Protein AF-A0A9C9K2F9-F1 (afdb_monomer)

Radius of gyration: 17.48 Å; Cα contacts (8 Å, |Δi|>4): 178; chains: 1; bounding box: 36×32×50 Å

Mean predicted aligned error: 4.45 Å

Solvent-accessible surface area (backbone atoms only — not comparable to full-atom values): 7906 Å² total; per-residue (Å²): 137,80,81,58,68,65,57,59,52,42,54,54,45,50,36,55,43,57,72,68,35,63,86,54,52,48,34,56,56,60,49,8,60,79,66,75,50,53,45,75,63,49,46,55,50,52,54,33,32,35,74,62,57,53,30,42,77,44,78,70,96,76,20,20,38,22,55,64,61,60,42,69,79,38,32,46,41,60,57,32,56,38,65,75,49,79,66,58,78,48,61,52,79,72,39,58,90,64,31,97,52,50,98,75,44,78,67,53,56,60,51,49,51,55,20,51,52,51,46,49,52,28,53,71,40,28,42,34,59,52,37,54,52,52,52,56,59,58,77,74,110

Sequence (141 aa):
MKLPTRVRYAVRAIVELAERGTERPVSIRAIADAQSISPKYAKQPMNKLQRAGIVKGHAGIHGGYTLRRSPDEINLLEIYDALDVSVKLVPCIRSDSYCERSGACAAQLIWQRLSEELTQILRNTSIGEMVAYQRSLRGRR

pLDDT: mean 91.2, std 7.4, range [51.62, 98.31]

Nearest PDB structures (foldseek):
  2y75-assembly1_E  TM=8.798E-01  e=5.435E-10  Bacillus subtilis
  4cic-assembly1_B  TM=8.916E-01  e=5.811E-09  Thermincola potens JR
  6hse-assembly1_A  TM=7.795E-01  e=2.176E-09  Streptomyces venezuelae ATCC 10712
  4hf0-assembly1_A  TM=8.427E-01  e=1.232E-08  Escherichia coli K-12
  6y42-assembly1_A  TM=7.608E-01  e=1.097E-08  Streptomyces venezuelae ATCC 10712

Structure (mmCIF, N/CA/C/O backbone):
data_AF-A0A9C9K2F9-F1
#
_entry.id   AF-A0A9C9K2F9-F1
#
loop_
_atom_site.group_PDB
_atom_site.id
_atom_site.type_symbol
_atom_site.label_atom_id
_atom_site.label_alt_id
_atom_site.label_comp_id
_atom_site.label_asym_id
_atom_site.label_entity_id
_atom_site.label_seq_id
_atom_site.pdbx_PDB_ins_code
_atom_site.Cartn_x
_atom_site.Cartn_y
_atom_site.Cartn_z
_atom_site.occupancy
_atom_site.B_iso_or_equiv
_atom_site.auth_seq_id
_atom_site.auth_comp_id
_atom_site.auth_asym_id
_atom_site.auth_atom_id
_atom_site.pdbx_PDB_model_num
ATOM 1 N N . MET A 1 1 ? 17.063 -2.058 -6.151 1.00 59.38 1 MET A N 1
ATOM 2 C CA . MET A 1 1 ? 15.652 -1.647 -5.971 1.00 59.38 1 MET A CA 1
ATOM 3 C C . MET A 1 1 ? 15.382 -1.421 -4.489 1.00 59.38 1 MET A C 1
ATOM 5 O O . MET A 1 1 ? 15.719 -2.289 -3.697 1.00 59.38 1 MET A O 1
ATOM 9 N N . LYS A 1 2 ? 14.800 -0.281 -4.098 1.00 71.69 2 LYS A N 1
ATOM 10 C CA . LYS A 1 2 ? 14.390 -0.016 -2.709 1.00 71.69 2 LYS A CA 1
ATOM 11 C C . LYS A 1 2 ? 12.873 0.120 -2.670 1.00 71.69 2 LYS A C 1
ATOM 13 O O . LYS A 1 2 ? 12.335 1.044 -3.272 1.00 71.69 2 LYS A O 1
ATOM 18 N N . LEU A 1 3 ? 12.194 -0.785 -1.970 1.00 79.94 3 LEU A N 1
ATOM 19 C CA . LEU A 1 3 ? 10.747 -0.692 -1.788 1.00 79.94 3 LEU A CA 1
ATOM 20 C C . LEU A 1 3 ? 10.405 0.606 -1.029 1.00 79.94 3 LEU A C 1
ATOM 22 O O . LEU A 1 3 ? 11.004 0.848 0.032 1.00 79.94 3 LEU A O 1
ATOM 26 N N . PRO A 1 4 ? 9.461 1.442 -1.507 1.00 86.06 4 PRO A N 1
ATOM 27 C CA . PRO A 1 4 ? 9.106 2.668 -0.813 1.00 86.06 4 PRO A CA 1
ATOM 28 C C . PRO A 1 4 ? 8.584 2.378 0.592 1.00 86.06 4 PRO A C 1
ATOM 30 O O . PRO A 1 4 ? 7.706 1.541 0.800 1.00 86.06 4 PRO A O 1
ATOM 33 N N . THR A 1 5 ? 9.091 3.125 1.569 1.00 87.94 5 THR A N 1
ATOM 34 C CA . THR A 1 5 ? 8.711 2.976 2.979 1.00 87.94 5 THR A CA 1
ATOM 35 C C . THR A 1 5 ? 7.197 3.096 3.198 1.00 87.94 5 THR A C 1
ATOM 37 O O . THR A 1 5 ? 6.636 2.344 3.989 1.00 87.94 5 THR A O 1
ATOM 40 N N . ARG A 1 6 ? 6.515 3.959 2.429 1.00 89.44 6 ARG A N 1
ATOM 41 C CA . ARG A 1 6 ? 5.054 4.128 2.491 1.00 89.44 6 ARG A CA 1
ATOM 42 C C . ARG A 1 6 ? 4.268 2.856 2.156 1.00 89.44 6 ARG A C 1
ATOM 44 O O . ARG A 1 6 ? 3.243 2.623 2.780 1.00 89.44 6 ARG A O 1
ATOM 51 N N . VAL A 1 7 ? 4.761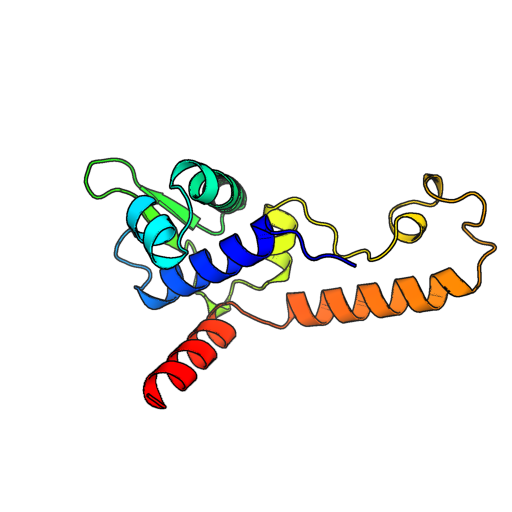 2.028 1.227 1.00 92.75 7 VAL A N 1
ATOM 52 C CA . VAL A 1 7 ? 4.108 0.761 0.851 1.00 92.75 7 VAL A CA 1
ATOM 53 C C . VAL A 1 7 ? 4.206 -0.227 2.000 1.00 92.75 7 VAL A C 1
ATOM 55 O O . VAL A 1 7 ? 3.195 -0.780 2.415 1.00 92.75 7 VAL A O 1
ATOM 58 N N . ARG A 1 8 ? 5.403 -0.376 2.586 1.00 91.56 8 ARG A N 1
ATOM 59 C CA . ARG A 1 8 ? 5.609 -1.265 3.741 1.00 91.56 8 ARG A CA 1
ATOM 60 C C . ARG A 1 8 ? 4.649 -0.942 4.884 1.00 91.56 8 ARG A C 1
ATOM 62 O O . ARG A 1 8 ? 4.049 -1.847 5.450 1.00 91.56 8 ARG A O 1
ATOM 69 N N . TYR A 1 9 ? 4.492 0.341 5.211 1.00 92.81 9 TYR A N 1
ATOM 70 C CA . TYR A 1 9 ? 3.589 0.754 6.285 1.00 92.81 9 TYR A CA 1
ATOM 71 C C . TYR A 1 9 ? 2.114 0.615 5.921 1.00 92.81 9 TYR A C 1
ATOM 73 O O . TYR A 1 9 ? 1.333 0.207 6.771 1.00 92.81 9 TYR A O 1
ATOM 81 N N . ALA A 1 10 ? 1.730 0.910 4.679 1.00 94.06 10 ALA A N 1
ATOM 82 C CA . ALA A 1 10 ? 0.354 0.734 4.228 1.00 94.06 10 ALA A CA 1
ATOM 83 C C . ALA A 1 10 ? -0.092 -0.729 4.287 1.00 94.06 10 ALA A C 1
ATOM 85 O O . ALA A 1 10 ? -1.163 -1.010 4.812 1.00 94.06 10 ALA A O 1
ATOM 86 N N . VAL A 1 11 ? 0.751 -1.657 3.822 1.00 95.44 11 VAL A N 1
ATOM 87 C CA . VAL A 1 11 ? 0.466 -3.097 3.885 1.00 95.44 11 VAL A CA 1
ATOM 88 C C . VAL A 1 11 ? 0.294 -3.544 5.336 1.00 95.44 11 VAL A C 1
ATOM 90 O O . VAL A 1 11 ? -0.725 -4.136 5.675 1.00 95.44 11 VAL A O 1
ATOM 93 N N . ARG A 1 12 ? 1.230 -3.185 6.227 1.00 93.69 12 ARG A N 1
ATOM 94 C CA . ARG A 1 12 ? 1.124 -3.528 7.656 1.00 93.69 12 ARG A CA 1
ATOM 95 C C . ARG A 1 12 ? -0.120 -2.913 8.314 1.00 93.69 12 ARG A C 1
ATOM 97 O O . ARG A 1 12 ? -0.760 -3.572 9.124 1.00 93.69 12 ARG A O 1
ATOM 104 N N . ALA A 1 13 ? -0.483 -1.680 7.956 1.00 93.25 13 ALA A N 1
ATOM 105 C CA . ALA A 1 13 ? -1.681 -1.012 8.462 1.00 93.25 13 ALA A CA 1
ATOM 106 C C . ALA A 1 13 ? -2.978 -1.687 7.991 1.00 93.25 13 ALA A C 1
ATOM 108 O O . ALA A 1 13 ? -3.918 -1.803 8.771 1.00 93.25 13 ALA A O 1
ATOM 109 N N . ILE A 1 14 ? -3.031 -2.140 6.736 1.00 95.00 14 ILE A N 1
ATOM 110 C CA . ILE A 1 14 ? -4.191 -2.846 6.182 1.00 95.00 14 ILE A CA 1
ATOM 111 C C . ILE A 1 14 ? -4.332 -4.247 6.782 1.00 95.00 14 ILE A C 1
ATOM 113 O O . ILE A 1 14 ? -5.447 -4.634 7.114 1.00 95.00 14 ILE A O 1
ATOM 117 N N . VAL A 1 15 ? -3.228 -4.968 7.002 1.00 94.50 15 VAL A N 1
ATOM 118 C CA . VAL A 1 15 ? -3.249 -6.248 7.733 1.00 94.50 15 VAL A CA 1
ATOM 119 C C . VAL A 1 15 ? -3.746 -6.045 9.166 1.00 94.50 15 VAL A C 1
ATOM 121 O O . VAL A 1 15 ? -4.645 -6.754 9.600 1.00 94.50 15 VAL A O 1
ATOM 124 N N . GLU A 1 16 ? -3.236 -5.039 9.882 1.00 90.19 16 GLU A N 1
ATOM 125 C CA . GLU A 1 16 ? -3.698 -4.708 11.240 1.00 90.19 16 GLU A CA 1
ATOM 126 C C . GLU A 1 16 ? -5.195 -4.362 11.269 1.00 90.19 16 GLU A C 1
ATOM 128 O O . GLU A 1 16 ? -5.928 -4.774 12.168 1.00 90.19 16 GLU A O 1
ATOM 133 N N . LEU A 1 17 ? -5.660 -3.614 10.265 1.00 91.56 17 LEU A N 1
ATOM 134 C CA . LEU A 1 17 ? -7.067 -3.270 10.112 1.00 91.56 17 LEU A CA 1
ATOM 135 C C . LEU A 1 17 ? -7.925 -4.516 9.863 1.00 91.56 17 LEU A C 1
ATOM 137 O O . LEU A 1 17 ? -8.963 -4.678 10.495 1.00 91.56 17 LEU A O 1
ATOM 141 N N . ALA A 1 18 ? -7.473 -5.402 8.978 1.00 92.25 18 ALA A N 1
ATOM 142 C CA . ALA A 1 18 ? -8.145 -6.653 8.658 1.00 92.25 18 ALA A CA 1
ATOM 143 C C . ALA A 1 18 ? -8.205 -7.609 9.863 1.00 92.25 18 ALA A C 1
ATOM 145 O O . ALA A 1 18 ? -9.218 -8.273 10.076 1.00 92.25 18 ALA A O 1
ATOM 146 N N . GLU A 1 19 ? -7.152 -7.657 10.687 1.00 88.38 19 GLU A N 1
ATOM 147 C CA . GLU A 1 19 ? -7.110 -8.491 11.894 1.00 88.38 19 GLU A CA 1
ATOM 148 C C . GLU A 1 19 ? -8.134 -8.067 12.949 1.00 88.38 19 GLU A C 1
ATOM 150 O O . GLU A 1 19 ? -8.714 -8.926 13.612 1.00 88.38 19 GLU A O 1
ATOM 155 N N . ARG A 1 20 ? -8.370 -6.758 13.095 1.00 83.12 20 ARG A N 1
ATOM 156 C CA . ARG A 1 20 ? -9.326 -6.191 14.062 1.00 83.12 20 ARG A CA 1
ATOM 157 C C . ARG A 1 20 ? -10.788 -6.294 13.608 1.00 83.12 20 ARG A C 1
ATOM 159 O O . ARG A 1 20 ? -11.682 -5.936 14.373 1.00 83.12 20 ARG A O 1
ATOM 166 N N . GLY A 1 21 ? -11.022 -6.818 12.404 1.00 68.81 21 GLY A N 1
ATOM 167 C CA . GLY A 1 21 ? -12.340 -7.009 11.809 1.00 68.81 21 GLY A CA 1
ATOM 168 C C . GLY A 1 21 ? -12.834 -5.805 11.004 1.00 68.81 21 GLY A C 1
ATOM 169 O O . GLY A 1 21 ? -12.250 -4.723 11.008 1.00 68.81 21 GLY A O 1
ATOM 170 N N . THR A 1 22 ? -13.935 -6.005 10.281 1.00 69.06 22 THR A N 1
ATOM 171 C CA . THR A 1 22 ? -14.533 -5.000 9.384 1.00 69.06 22 THR A CA 1
ATOM 172 C C . THR A 1 22 ? -15.521 -4.064 10.087 1.00 69.06 22 THR A C 1
ATOM 174 O O . THR A 1 22 ? -15.821 -2.992 9.566 1.00 69.06 22 THR A O 1
ATOM 177 N N . GLU A 1 23 ? -16.008 -4.435 11.274 1.00 72.62 23 GLU A N 1
ATOM 178 C CA . GLU A 1 23 ? -17.135 -3.759 11.929 1.00 72.62 23 GLU A CA 1
ATOM 179 C C . GLU A 1 23 ? -16.729 -2.544 12.769 1.00 72.62 23 GLU A C 1
ATOM 181 O O . GLU A 1 23 ? -17.468 -1.561 12.840 1.00 72.62 23 GLU A O 1
ATOM 186 N N . ARG A 1 24 ? -15.556 -2.585 13.416 1.00 84.19 24 ARG A N 1
ATOM 187 C CA . ARG A 1 24 ? -15.115 -1.521 14.327 1.00 84.19 24 ARG A CA 1
ATOM 188 C C . ARG A 1 24 ? -14.024 -0.664 13.689 1.00 84.19 24 ARG A C 1
ATOM 190 O O . ARG A 1 24 ? -12.980 -1.199 13.315 1.00 84.19 24 ARG A O 1
ATOM 197 N N . PRO A 1 25 ? -14.211 0.665 13.604 1.00 91.06 25 PRO A N 1
ATOM 198 C CA . PRO A 1 25 ? -13.175 1.554 13.103 1.00 91.06 25 PRO A CA 1
ATOM 199 C C . PRO A 1 25 ? -11.891 1.473 13.932 1.00 91.06 25 PRO A C 1
ATOM 201 O O . PRO A 1 25 ? -11.913 1.565 15.159 1.00 91.06 25 PRO A O 1
ATOM 204 N N . VAL A 1 26 ? -10.750 1.369 13.252 1.00 92.56 26 VAL A N 1
ATOM 205 C CA . VAL A 1 26 ? -9.426 1.460 13.876 1.00 92.56 26 VAL A CA 1
ATOM 206 C C . VAL A 1 26 ? -8.912 2.882 13.718 1.00 92.56 26 VAL A C 1
ATOM 208 O O . VAL A 1 26 ? -8.780 3.401 12.604 1.00 92.56 26 VAL A O 1
ATOM 211 N N . SER A 1 27 ? -8.639 3.541 14.843 1.00 93.44 27 SER A N 1
ATOM 212 C CA . SER A 1 27 ? -8.187 4.930 14.835 1.00 93.44 27 SER A CA 1
ATOM 213 C C . SER A 1 27 ? -6.802 5.069 14.195 1.00 93.44 27 SER A C 1
ATOM 215 O O . SER A 1 27 ? -5.957 4.175 14.267 1.00 93.44 27 SER A O 1
ATOM 217 N N . ILE A 1 28 ? -6.525 6.240 13.614 1.00 93.31 28 ILE A N 1
ATOM 218 C CA . ILE A 1 28 ? -5.203 6.514 13.034 1.00 93.31 28 ILE A CA 1
ATOM 219 C C . ILE A 1 28 ? -4.077 6.461 14.074 1.00 93.31 28 ILE A C 1
ATOM 221 O O . ILE A 1 28 ? -2.949 6.136 13.723 1.00 93.31 28 ILE A O 1
ATOM 225 N N . ARG A 1 29 ? -4.383 6.766 15.345 1.00 93.12 29 ARG A N 1
ATOM 226 C CA . ARG A 1 29 ? -3.429 6.656 16.456 1.00 93.12 29 ARG A CA 1
ATOM 227 C C . ARG A 1 29 ? -3.083 5.194 16.715 1.00 93.12 29 ARG A C 1
ATOM 229 O O . ARG A 1 29 ? -1.913 4.857 16.673 1.00 93.12 29 ARG A O 1
ATOM 236 N N . ALA A 1 30 ? -4.088 4.322 16.813 1.00 92.19 30 ALA A N 1
ATOM 237 C CA . ALA A 1 30 ? -3.864 2.888 16.992 1.00 92.19 30 ALA A CA 1
ATOM 238 C C . ALA A 1 30 ? -3.030 2.278 15.851 1.00 92.19 30 ALA A C 1
ATOM 240 O O . ALA A 1 30 ? -2.123 1.491 16.109 1.00 92.19 30 ALA A O 1
ATOM 241 N N . ILE A 1 31 ? -3.288 2.678 14.597 1.00 92.50 31 ILE A N 1
ATOM 242 C CA . ILE A 1 31 ? -2.457 2.271 13.450 1.00 92.50 31 ILE A CA 1
ATOM 243 C C . ILE A 1 31 ? -1.024 2.789 13.614 1.00 92.50 31 ILE A C 1
ATOM 245 O O . ILE A 1 31 ? -0.073 2.050 13.396 1.00 92.50 31 ILE A O 1
ATOM 249 N N . ALA A 1 32 ? -0.851 4.058 13.974 1.00 92.94 32 ALA A N 1
ATOM 250 C CA . ALA A 1 32 ? 0.465 4.665 14.121 1.00 92.94 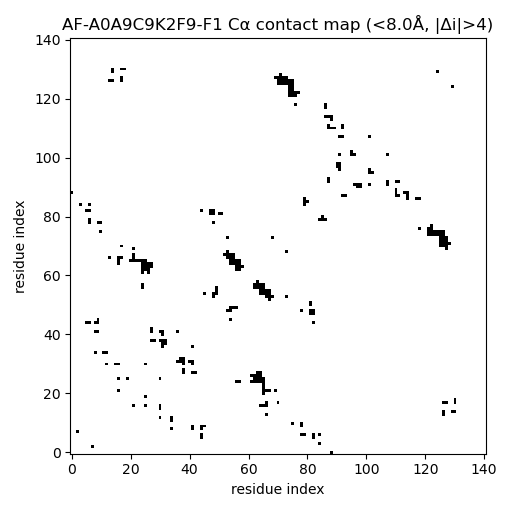32 ALA A CA 1
ATOM 251 C C . ALA A 1 32 ? 1.297 3.994 15.229 1.00 92.94 32 ALA A C 1
ATOM 253 O O . ALA A 1 32 ? 2.459 3.661 14.994 1.00 92.94 32 ALA A O 1
ATOM 254 N N . ASP A 1 33 ? 0.674 3.713 16.374 1.00 92.81 33 ASP A N 1
ATOM 255 C CA . ASP A 1 33 ? 1.298 3.069 17.530 1.00 92.81 33 ASP A CA 1
ATOM 256 C C . ASP A 1 33 ? 1.719 1.629 17.203 1.00 92.81 33 ASP A C 1
ATOM 258 O O . ASP A 1 33 ? 2.876 1.261 17.410 1.00 92.81 33 ASP A O 1
ATOM 262 N N . ALA A 1 34 ? 0.830 0.843 16.579 1.00 89.12 34 ALA A N 1
ATOM 263 C CA . ALA A 1 34 ? 1.119 -0.532 16.148 1.00 89.12 34 ALA A CA 1
ATOM 264 C C . ALA A 1 34 ? 2.283 -0.621 15.142 1.00 89.12 34 ALA A C 1
ATOM 266 O O . ALA A 1 34 ? 2.929 -1.660 14.998 1.00 89.12 34 ALA A O 1
ATOM 267 N N . GLN A 1 35 ? 2.546 0.470 14.423 1.00 87.81 35 GLN A N 1
ATOM 268 C CA . GLN A 1 35 ? 3.584 0.556 13.401 1.00 87.81 35 GLN A CA 1
ATOM 269 C C . GLN A 1 35 ? 4.817 1.352 13.859 1.00 87.81 35 GLN A C 1
ATOM 271 O O . GLN A 1 35 ? 5.776 1.451 13.092 1.00 87.81 35 GLN A O 1
ATOM 276 N N . SER A 1 36 ? 4.801 1.889 15.085 1.00 91.94 36 SER A N 1
ATOM 277 C CA . SER A 1 36 ? 5.842 2.754 15.660 1.00 91.94 36 SER A CA 1
ATOM 278 C C . SER A 1 36 ? 6.202 3.946 14.759 1.00 91.94 36 SER A C 1
ATOM 280 O O . SER A 1 36 ? 7.371 4.244 14.514 1.00 91.94 36 SER A O 1
ATOM 282 N N . ILE A 1 37 ? 5.180 4.627 14.234 1.00 92.62 37 ILE A N 1
ATOM 283 C CA . ILE A 1 37 ? 5.304 5.813 13.371 1.00 92.62 37 ILE A CA 1
ATOM 284 C C . ILE A 1 37 ? 4.427 6.952 13.885 1.00 92.62 37 ILE A C 1
ATOM 286 O O . ILE A 1 37 ? 3.545 6.755 14.711 1.00 92.62 37 ILE A O 1
ATOM 290 N N . SER A 1 38 ? 4.621 8.166 13.364 1.00 94.56 38 SER A N 1
ATOM 291 C CA . SER A 1 38 ? 3.743 9.280 13.726 1.00 94.56 38 SER A CA 1
ATOM 292 C C . SER A 1 38 ? 2.350 9.144 13.083 1.00 94.56 38 SER A C 1
ATOM 294 O O . SER A 1 38 ? 2.244 8.732 11.919 1.00 94.56 38 SER A O 1
ATOM 296 N N . PRO A 1 39 ? 1.270 9.592 13.756 1.00 94.19 39 PRO A N 1
ATOM 297 C CA . PRO A 1 39 ? -0.070 9.631 13.165 1.00 94.19 39 PRO A CA 1
ATOM 298 C C . PRO A 1 39 ? -0.134 10.446 11.870 1.00 94.19 39 PRO A C 1
ATOM 300 O O . PRO A 1 39 ? -0.846 10.083 10.935 1.00 94.19 39 PRO A O 1
ATOM 303 N N . LYS A 1 40 ? 0.653 11.529 11.780 1.00 93.19 40 LYS A N 1
ATOM 304 C CA . LYS A 1 40 ? 0.782 12.344 10.562 1.00 93.19 40 LYS A CA 1
ATOM 305 C C . LYS A 1 40 ? 1.315 11.514 9.393 1.00 93.19 40 LYS A C 1
ATOM 307 O O . LYS A 1 40 ? 0.798 11.634 8.283 1.00 93.19 40 LYS A O 1
ATOM 312 N N . TYR A 1 41 ? 2.319 10.674 9.643 1.00 92.50 41 TYR A N 1
ATOM 313 C CA . TYR A 1 41 ? 2.895 9.807 8.622 1.00 92.50 41 TYR A CA 1
ATOM 314 C C . TYR A 1 41 ? 1.931 8.687 8.226 1.00 92.50 41 TYR A C 1
ATOM 316 O O . TYR A 1 41 ? 1.703 8.491 7.037 1.00 92.50 41 TYR A O 1
ATOM 324 N N . ALA A 1 42 ? 1.295 8.021 9.197 1.00 93.00 42 ALA A N 1
ATOM 325 C CA . ALA A 1 42 ? 0.298 6.979 8.940 1.00 93.00 42 ALA A CA 1
ATOM 326 C C . ALA A 1 42 ? -0.898 7.501 8.122 1.00 93.00 42 ALA A C 1
ATOM 328 O O . ALA A 1 42 ? -1.442 6.796 7.274 1.00 93.00 42 ALA A O 1
ATOM 329 N N . LYS A 1 43 ? -1.302 8.760 8.332 1.00 93.06 43 LYS A N 1
ATOM 330 C CA . LYS A 1 43 ? -2.471 9.346 7.662 1.00 93.06 43 LYS A CA 1
ATOM 331 C C . LYS A 1 43 ? -2.292 9.482 6.148 1.00 93.06 43 LYS A C 1
ATOM 333 O O . LYS A 1 43 ? -3.273 9.387 5.418 1.00 93.06 43 LYS A O 1
ATOM 338 N N . GLN A 1 44 ? -1.066 9.678 5.659 1.00 93.44 44 GLN A N 1
ATOM 339 C CA . GLN A 1 44 ? -0.811 9.818 4.220 1.00 93.44 44 GLN A CA 1
ATOM 340 C C . GLN A 1 44 ? -1.230 8.583 3.401 1.00 93.44 44 GLN A C 1
ATOM 342 O O . GLN A 1 44 ? -2.069 8.748 2.511 1.00 93.44 44 GLN A O 1
ATOM 347 N N . PRO A 1 45 ? -0.710 7.364 3.662 1.00 94.69 45 PRO A N 1
ATOM 348 C CA . PRO A 1 45 ? -1.153 6.174 2.947 1.00 94.69 45 PRO A CA 1
ATOM 349 C C . PRO A 1 45 ? -2.633 5.870 3.200 1.00 94.69 45 PRO A C 1
ATOM 351 O O . PRO A 1 45 ? -3.337 5.554 2.249 1.00 94.69 45 PRO A O 1
ATOM 354 N N . MET A 1 46 ? -3.147 6.057 4.422 1.00 95.19 46 MET A N 1
ATOM 355 C CA . MET A 1 46 ? -4.565 5.790 4.715 1.00 95.19 46 MET A CA 1
ATOM 356 C C . MET A 1 46 ? -5.522 6.678 3.908 1.00 95.19 46 MET A C 1
ATOM 358 O O . MET A 1 46 ? -6.515 6.185 3.380 1.00 95.19 46 MET A O 1
ATOM 362 N N . ASN A 1 47 ? -5.195 7.961 3.718 1.00 95.19 47 ASN A N 1
ATOM 363 C CA . ASN A 1 47 ? -5.983 8.852 2.863 1.00 95.19 47 ASN A CA 1
ATOM 364 C C . ASN A 1 47 ? -5.988 8.393 1.397 1.00 95.19 47 ASN A C 1
ATOM 366 O O . ASN A 1 47 ? -6.995 8.534 0.706 1.00 95.19 47 ASN A O 1
ATOM 370 N N . LYS A 1 48 ? -4.858 7.885 0.896 1.00 96.56 48 LYS A N 1
ATOM 371 C CA . LYS A 1 48 ? -4.765 7.362 -0.472 1.00 96.56 48 LYS A CA 1
ATOM 372 C C . LYS A 1 48 ? -5.595 6.089 -0.641 1.00 96.56 48 LYS A C 1
ATOM 374 O O . LYS A 1 48 ? -6.415 6.015 -1.548 1.00 96.56 48 LYS A O 1
ATOM 379 N N . LEU A 1 49 ? -5.475 5.157 0.302 1.00 96.62 49 LEU A N 1
ATOM 380 C CA . LEU A 1 49 ? -6.275 3.931 0.352 1.00 96.62 49 LEU A CA 1
ATOM 381 C C . LEU A 1 49 ? -7.780 4.228 0.456 1.00 96.62 49 LEU A C 1
ATOM 383 O O . LEU A 1 49 ? -8.596 3.522 -0.133 1.00 96.62 49 LEU A O 1
ATOM 387 N N . GLN A 1 50 ? -8.163 5.289 1.174 1.00 96.12 50 GLN A N 1
ATOM 388 C CA . GLN A 1 50 ? -9.557 5.724 1.264 1.00 96.12 50 GLN A CA 1
ATOM 389 C C . GLN A 1 50 ? -10.078 6.239 -0.081 1.00 96.12 50 GLN A C 1
ATOM 391 O O . GLN A 1 50 ? -11.188 5.886 -0.478 1.00 96.12 50 GLN A O 1
ATOM 396 N N . ARG A 1 51 ? -9.285 7.055 -0.788 1.00 96.56 51 ARG A N 1
ATOM 397 C CA . ARG A 1 51 ? -9.634 7.554 -2.129 1.00 96.56 51 ARG A CA 1
ATOM 398 C C . ARG A 1 51 ? -9.735 6.428 -3.153 1.00 96.56 51 ARG A C 1
ATOM 400 O O . ARG A 1 51 ? -10.638 6.459 -3.976 1.00 96.56 51 ARG A O 1
ATOM 407 N N . ALA A 1 52 ? -8.866 5.425 -3.048 1.00 96.62 52 ALA A N 1
ATOM 408 C CA . ALA A 1 52 ? -8.898 4.226 -3.882 1.00 96.62 52 ALA A CA 1
ATOM 409 C C . ALA A 1 52 ? -10.050 3.262 -3.538 1.00 96.62 52 ALA A C 1
ATOM 411 O O . ALA A 1 52 ?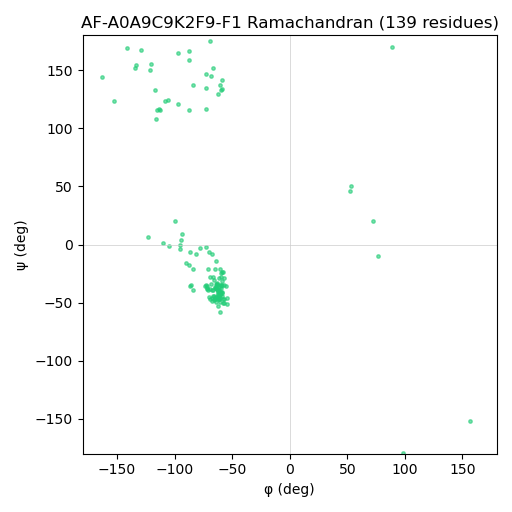 -10.192 2.224 -4.170 1.00 96.62 52 ALA A O 1
ATOM 412 N N . GLY A 1 53 ? -10.871 3.561 -2.523 1.00 95.56 53 GLY A N 1
ATOM 413 C CA . GLY A 1 53 ? -12.003 2.709 -2.164 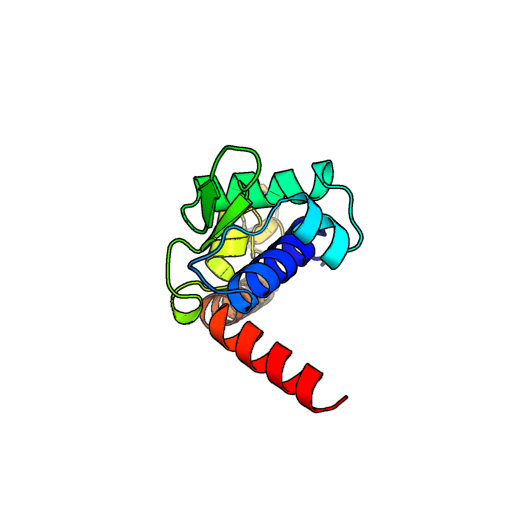1.00 95.56 53 GLY A CA 1
ATOM 414 C C . GLY A 1 53 ? -11.609 1.389 -1.492 1.00 95.56 53 GLY A C 1
ATOM 415 O O . GLY A 1 53 ? -12.431 0.479 -1.428 1.00 95.56 53 GLY A O 1
ATOM 416 N N . ILE A 1 54 ? -10.401 1.292 -0.933 1.00 96.06 54 ILE A N 1
ATOM 417 C CA . ILE A 1 54 ? -9.940 0.114 -0.179 1.00 96.06 54 ILE A CA 1
ATOM 418 C C . ILE A 1 54 ? -10.414 0.195 1.277 1.00 96.06 54 ILE A C 1
ATOM 420 O O . ILE A 1 54 ? -10.866 -0.791 1.858 1.00 96.06 54 ILE A O 1
ATOM 424 N N . VAL A 1 55 ? -10.384 1.400 1.855 1.00 95.56 55 VAL A N 1
ATOM 425 C CA . VAL A 1 55 ? -10.872 1.661 3.217 1.00 95.56 55 VAL A CA 1
ATOM 426 C C . VAL A 1 55 ? -11.991 2.696 3.239 1.00 95.56 55 VAL A C 1
ATOM 428 O O . VAL A 1 55 ? -12.113 3.562 2.370 1.00 95.56 55 VAL A O 1
ATOM 431 N N . LYS A 1 56 ? -12.823 2.631 4.273 1.00 93.69 56 LYS A N 1
ATOM 432 C CA . LYS A 1 56 ? -13.820 3.645 4.614 1.00 93.69 56 LYS A CA 1
ATOM 433 C C . LYS A 1 56 ? -13.355 4.376 5.865 1.00 93.69 56 LYS A C 1
ATOM 435 O O . LYS A 1 56 ? -13.090 3.741 6.882 1.00 93.69 56 LYS A O 1
ATOM 440 N N . GLY A 1 57 ? -13.245 5.698 5.761 1.00 93.12 57 GLY A N 1
ATOM 441 C CA . GLY A 1 57 ? -12.982 6.576 6.895 1.00 93.12 57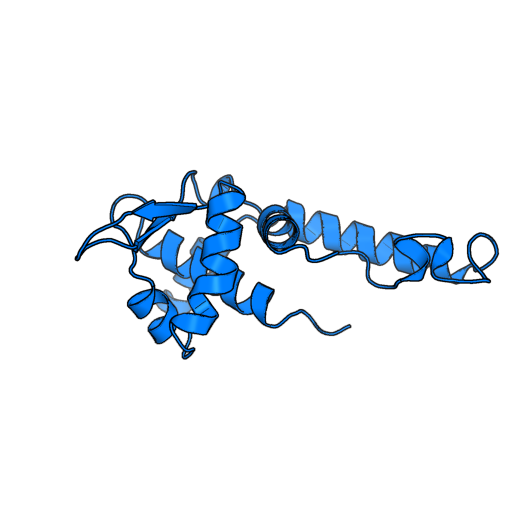 GLY A CA 1
ATOM 442 C C . GLY A 1 57 ? -14.278 6.926 7.623 1.00 93.12 57 GLY A C 1
ATOM 443 O O . GLY A 1 57 ? -15.285 7.226 6.983 1.00 93.12 57 GLY A O 1
ATOM 444 N N . HIS A 1 58 ? -14.233 6.912 8.949 1.00 92.00 58 HIS A N 1
ATOM 445 C CA . HIS A 1 58 ? -15.322 7.290 9.847 1.00 92.00 58 HIS A CA 1
ATOM 446 C C . HIS A 1 58 ? -14.899 8.506 10.668 1.00 92.00 58 HIS A C 1
ATOM 448 O O . HIS A 1 58 ? -13.783 8.541 11.191 1.00 92.00 58 HIS A O 1
ATOM 454 N N . ALA A 1 59 ? -15.771 9.508 10.764 1.00 87.56 59 ALA A N 1
ATOM 455 C CA . ALA A 1 59 ? -15.529 10.727 11.534 1.00 87.56 59 ALA A CA 1
ATOM 456 C C . ALA A 1 59 ? -15.958 10.572 13.007 1.00 87.56 59 ALA A C 1
ATOM 458 O O . ALA A 1 59 ? -16.671 9.637 13.361 1.00 87.56 59 ALA A O 1
ATOM 459 N N . GLY A 1 60 ? -15.540 11.514 13.858 1.00 84.25 60 GLY A N 1
ATOM 460 C CA . GLY A 1 60 ? -15.910 11.567 15.278 1.00 84.25 60 GLY A CA 1
ATOM 461 C C . GLY A 1 60 ? -14.860 10.991 16.235 1.00 84.25 60 GLY A C 1
ATOM 462 O O . GLY A 1 60 ? -13.787 10.550 15.823 1.00 84.25 60 GLY A O 1
ATOM 463 N N . ILE A 1 61 ? -15.174 11.018 17.536 1.00 76.62 61 ILE A N 1
ATOM 464 C CA . ILE A 1 61 ? -14.274 10.608 18.636 1.00 76.62 61 ILE A CA 1
ATOM 465 C C . ILE A 1 61 ? -13.905 9.117 18.557 1.00 76.62 61 ILE A C 1
ATOM 467 O O . ILE A 1 61 ? -12.764 8.751 18.834 1.00 76.62 61 ILE A O 1
ATOM 471 N N . HIS A 1 62 ? -14.835 8.278 18.094 1.00 78.56 62 HIS A N 1
ATOM 472 C CA . HIS A 1 62 ? -14.623 6.851 17.816 1.00 78.56 62 HIS A CA 1
ATOM 473 C C . HIS A 1 62 ? -14.390 6.569 16.321 1.00 78.56 62 HIS A C 1
ATOM 475 O O . HIS A 1 62 ? -14.591 5.453 15.846 1.00 78.56 62 HIS A O 1
ATOM 481 N N . GLY A 1 63 ? -13.999 7.600 15.568 1.00 87.31 63 GLY A N 1
ATOM 482 C CA . GLY A 1 63 ? -13.686 7.501 14.152 1.00 87.31 63 GLY A CA 1
ATOM 483 C C . GLY A 1 63 ? -12.403 6.716 13.873 1.00 87.31 63 GLY A C 1
ATOM 484 O O . GLY A 1 63 ? -11.650 6.318 14.766 1.00 87.31 63 GLY A O 1
ATOM 485 N N . GLY A 1 64 ? -12.119 6.510 12.594 1.00 92.62 64 GLY A N 1
ATOM 486 C CA . GLY A 1 64 ? -11.005 5.677 12.163 1.00 92.62 64 GLY A CA 1
ATOM 487 C C . GLY A 1 64 ? -11.213 5.139 10.762 1.00 92.62 64 GLY A C 1
ATOM 488 O O . GLY A 1 64 ? -11.893 5.763 9.951 1.00 92.62 64 GLY A O 1
ATOM 489 N N . TYR A 1 65 ? -10.635 3.979 10.484 1.00 94.88 65 TYR A N 1
ATOM 490 C CA . TYR A 1 65 ? -10.768 3.298 9.203 1.00 94.88 65 TYR A CA 1
ATOM 491 C C . TYR A 1 65 ? -11.370 1.910 9.394 1.00 94.88 65 TYR A C 1
ATOM 493 O O . TYR A 1 65 ? -11.177 1.293 10.433 1.00 94.88 65 TYR A O 1
ATOM 501 N N . THR A 1 66 ? -12.089 1.439 8.382 1.00 93.75 66 THR A N 1
ATOM 502 C CA . THR A 1 66 ? -12.585 0.057 8.217 1.00 93.75 66 THR A CA 1
ATOM 503 C C . THR A 1 66 ? -12.278 -0.389 6.793 1.00 93.75 66 THR A C 1
ATOM 505 O O . THR A 1 66 ? -12.145 0.471 5.915 1.00 93.75 66 THR A O 1
ATOM 508 N N . LEU A 1 67 ? -12.150 -1.690 6.538 1.00 94.62 67 LEU A N 1
ATOM 509 C CA . LEU A 1 67 ? -12.085 -2.181 5.160 1.00 94.62 67 LEU A CA 1
ATOM 510 C C . LEU A 1 67 ? -13.438 -1.983 4.471 1.00 94.62 67 LEU A C 1
ATOM 512 O O . LEU A 1 67 ? -14.487 -2.096 5.101 1.00 94.62 67 LEU A O 1
ATOM 516 N N . ARG A 1 68 ? -13.416 -1.674 3.172 1.00 93.44 68 ARG A N 1
ATOM 517 C CA . ARG A 1 68 ? -14.642 -1.569 2.361 1.00 93.44 68 ARG A CA 1
ATOM 518 C C . ARG A 1 68 ? -15.133 -2.909 1.821 1.00 93.44 68 ARG A C 1
ATOM 520 O O . ARG A 1 68 ? -16.292 -2.993 1.433 1.00 93.44 68 ARG A O 1
ATOM 527 N N . ARG A 1 69 ? -14.249 -3.900 1.745 1.00 92.75 69 ARG A N 1
ATOM 528 C CA . ARG A 1 69 ? -14.465 -5.220 1.141 1.00 92.75 69 ARG A CA 1
ATOM 529 C C . ARG A 1 69 ? -13.769 -6.292 1.974 1.00 92.75 69 ARG A C 1
ATOM 531 O O . ARG A 1 69 ? -12.995 -5.945 2.873 1.00 92.75 69 ARG A O 1
ATOM 538 N N . SER A 1 70 ? -14.051 -7.564 1.692 1.00 93.94 70 SER A N 1
ATOM 539 C CA . SER A 1 70 ? -13.370 -8.668 2.373 1.00 93.94 70 SER A CA 1
ATOM 540 C C . SER A 1 70 ? -11.852 -8.567 2.150 1.00 93.94 70 SER A C 1
ATOM 542 O O . SER A 1 70 ? -11.432 -8.218 1.044 1.00 93.94 70 SER A O 1
ATOM 544 N N . PRO A 1 71 ? -11.000 -8.863 3.153 1.00 95.50 71 PRO A N 1
ATOM 545 C CA . PRO A 1 71 ? -9.551 -8.898 2.951 1.00 95.50 71 PRO A CA 1
ATOM 546 C C . PRO A 1 71 ? -9.118 -9.910 1.876 1.00 95.50 71 PRO A C 1
ATOM 548 O O . PRO A 1 71 ? -8.068 -9.721 1.265 1.00 95.50 71 PRO A O 1
ATOM 551 N N . ASP A 1 72 ? -9.922 -10.939 1.598 1.00 96.75 72 ASP A N 1
ATOM 552 C CA . ASP A 1 72 ? -9.654 -11.912 0.528 1.00 96.75 72 ASP A CA 1
ATOM 553 C C . ASP A 1 72 ? -9.842 -11.325 -0.884 1.00 96.75 72 ASP A C 1
ATOM 555 O O . ASP A 1 72 ? -9.268 -11.827 -1.845 1.00 96.75 72 ASP A O 1
ATOM 559 N N . GLU A 1 73 ? -10.600 -10.232 -1.015 1.00 96.31 73 GLU A N 1
ATOM 560 C CA . GLU A 1 73 ? -10.899 -9.558 -2.291 1.00 96.31 73 GLU A CA 1
ATOM 561 C C . GLU A 1 73 ? -9.956 -8.385 -2.596 1.00 96.31 73 GLU A C 1
ATOM 563 O O . GLU A 1 73 ? -10.134 -7.688 -3.599 1.00 96.31 73 GLU A O 1
ATOM 568 N N . ILE A 1 74 ? -9.005 -8.112 -1.701 1.00 97.12 74 ILE A N 1
ATOM 569 C CA . ILE A 1 74 ? -8.050 -7.011 -1.817 1.00 97.12 74 ILE A CA 1
ATOM 570 C C . ILE A 1 74 ? -6.673 -7.629 -2.026 1.00 97.12 74 ILE A C 1
ATOM 572 O O . ILE A 1 74 ? -6.157 -8.296 -1.129 1.00 97.12 74 ILE A O 1
ATOM 576 N N . ASN A 1 75 ? -6.061 -7.394 -3.184 1.00 97.69 75 ASN A N 1
ATOM 577 C CA . ASN A 1 75 ? -4.697 -7.849 -3.459 1.00 97.69 75 ASN A CA 1
ATOM 578 C C . ASN A 1 75 ? -3.649 -6.753 -3.214 1.00 97.69 75 ASN A C 1
ATOM 580 O O . ASN A 1 75 ? -3.956 -5.564 -3.079 1.00 97.69 75 ASN A O 1
ATOM 584 N N . LEU A 1 76 ? -2.377 -7.149 -3.138 1.00 96.88 76 LEU A N 1
ATOM 585 C CA . LEU A 1 76 ? -1.281 -6.207 -2.917 1.00 96.88 76 LEU A CA 1
ATOM 586 C C . LEU A 1 76 ? -1.065 -5.246 -4.089 1.00 96.88 76 LEU A C 1
ATOM 588 O O . LEU A 1 76 ? -0.612 -4.125 -3.851 1.00 96.88 76 LEU A O 1
ATOM 592 N N . LEU A 1 77 ? -1.391 -5.629 -5.324 1.00 97.12 77 LEU A N 1
ATOM 593 C CA . LEU A 1 77 ? -1.264 -4.732 -6.474 1.00 97.12 77 LEU A CA 1
ATOM 594 C C . LEU A 1 77 ? -2.176 -3.503 -6.326 1.00 97.12 77 LEU A C 1
ATOM 596 O O . LEU A 1 77 ? -1.717 -2.384 -6.538 1.00 97.12 77 LEU A O 1
ATOM 600 N N . GLU A 1 78 ? -3.400 -3.675 -5.820 1.00 97.38 78 GLU A N 1
ATOM 601 C CA . GLU A 1 78 ? -4.308 -2.558 -5.513 1.00 97.38 78 GLU A CA 1
ATOM 602 C C . GLU A 1 78 ? -3.716 -1.583 -4.481 1.00 97.38 78 GLU A C 1
ATOM 604 O O . GLU A 1 78 ? -3.914 -0.370 -4.571 1.00 97.38 78 GLU A O 1
ATOM 609 N N . ILE A 1 79 ? -2.949 -2.086 -3.508 1.00 96.56 79 ILE A N 1
ATOM 610 C CA . ILE A 1 79 ? -2.251 -1.249 -2.521 1.00 96.56 79 ILE A CA 1
ATOM 611 C C . ILE A 1 79 ? -1.138 -0.434 -3.193 1.00 96.56 79 ILE A C 1
ATOM 613 O O . ILE A 1 79 ? -0.930 0.730 -2.844 1.00 96.56 79 ILE A O 1
ATOM 617 N N . TYR A 1 80 ? -0.413 -1.023 -4.146 1.00 95.62 80 TYR A N 1
ATOM 618 C CA . TYR A 1 80 ? 0.618 -0.317 -4.912 1.00 95.62 80 TYR A CA 1
ATOM 619 C C . TYR A 1 80 ? 0.007 0.780 -5.781 1.00 95.62 80 TYR A C 1
ATOM 621 O O . TYR A 1 80 ? 0.474 1.924 -5.726 1.00 95.62 80 TYR A O 1
ATOM 629 N N . ASP A 1 81 ? -1.061 0.447 -6.504 1.00 95.62 81 ASP A N 1
ATOM 630 C CA . ASP A 1 81 ? -1.778 1.369 -7.381 1.00 95.62 81 ASP A CA 1
ATOM 631 C C . ASP A 1 81 ? -2.365 2.534 -6.578 1.00 95.62 81 ASP A C 1
ATOM 633 O O . ASP A 1 81 ? -2.103 3.696 -6.890 1.00 95.62 81 ASP A O 1
ATOM 637 N N . ALA A 1 82 ? -3.031 2.253 -5.452 1.00 96.81 82 ALA A N 1
ATOM 638 C CA . ALA A 1 82 ? -3.565 3.281 -4.558 1.00 96.81 82 ALA A CA 1
ATOM 639 C C . ALA A 1 82 ? -2.489 4.254 -4.048 1.00 96.81 82 ALA A C 1
ATOM 641 O O . ALA A 1 82 ? -2.782 5.407 -3.733 1.00 96.81 82 ALA A O 1
ATOM 642 N N . LEU A 1 83 ? -1.238 3.803 -3.925 1.00 95.69 83 LEU A N 1
ATOM 643 C CA . LEU A 1 83 ? -0.125 4.611 -3.432 1.00 95.69 83 LEU A CA 1
ATOM 644 C C . LEU A 1 83 ? 0.693 5.296 -4.531 1.00 95.69 83 LEU A C 1
ATOM 646 O O . LEU A 1 83 ? 1.684 5.968 -4.193 1.00 95.69 83 LEU A O 1
ATOM 650 N N . ASP A 1 84 ? 0.290 5.169 -5.795 1.00 92.62 84 ASP A N 1
ATOM 651 C CA . ASP A 1 84 ? 1.026 5.615 -6.980 1.00 92.62 84 ASP A CA 1
ATOM 652 C C . ASP A 1 84 ? 2.458 5.056 -6.986 1.00 92.62 84 ASP A C 1
ATOM 654 O O . ASP A 1 84 ? 3.448 5.798 -7.049 1.00 92.62 84 ASP A O 1
ATOM 658 N N . VAL A 1 85 ? 2.600 3.744 -6.782 1.00 91.56 85 VAL A N 1
ATOM 659 C CA . VAL A 1 85 ? 3.899 3.062 -6.806 1.00 91.56 85 VAL A CA 1
ATOM 660 C C . VAL A 1 85 ? 3.955 2.117 -7.988 1.00 91.56 85 VAL A C 1
ATOM 662 O O . VAL A 1 85 ? 3.230 1.135 -8.055 1.00 91.56 85 VAL A O 1
ATOM 665 N N . SER A 1 86 ? 4.877 2.399 -8.906 1.00 89.88 86 SER A N 1
ATOM 666 C CA . SER A 1 86 ? 5.101 1.536 -10.056 1.00 89.88 86 SER A CA 1
ATOM 667 C C . SER A 1 86 ? 5.802 0.242 -9.646 1.00 89.88 86 SER A C 1
ATOM 669 O O . SER A 1 86 ? 6.803 0.267 -8.930 1.00 89.88 86 SER A O 1
ATOM 671 N N . VAL A 1 87 ? 5.301 -0.871 -10.171 1.00 90.81 87 VAL A N 1
ATOM 672 C CA . VAL A 1 87 ? 5.925 -2.204 -10.115 1.00 90.81 87 VAL A CA 1
ATOM 673 C C . VAL A 1 87 ? 7.013 -2.393 -11.179 1.00 90.81 87 VAL A C 1
ATOM 675 O O . VAL A 1 87 ? 7.739 -3.382 -11.167 1.00 90.81 87 VAL A O 1
ATOM 678 N N . LYS A 1 88 ? 7.156 -1.435 -12.104 1.00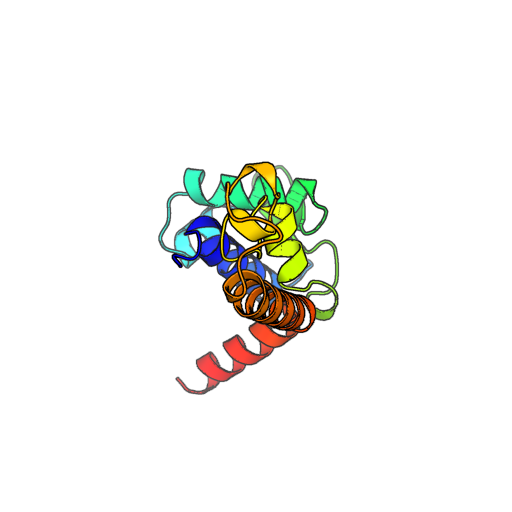 90.69 88 LYS A 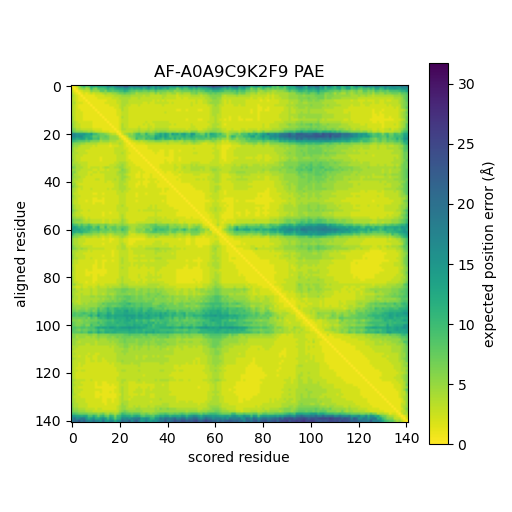N 1
ATOM 679 C CA . LYS A 1 88 ? 8.202 -1.445 -13.128 1.00 90.69 88 LYS A CA 1
ATOM 680 C C . LYS A 1 88 ? 9.553 -1.133 -12.486 1.00 90.69 88 LYS A C 1
ATOM 682 O O . LYS A 1 88 ? 9.771 -0.040 -11.962 1.00 90.69 88 LYS A O 1
ATOM 687 N N . LEU A 1 89 ? 10.459 -2.103 -12.552 1.00 88.56 89 LEU A N 1
ATOM 688 C CA . LEU A 1 89 ? 11.706 -2.116 -11.782 1.00 88.56 89 LEU A CA 1
ATOM 689 C C . LEU A 1 89 ? 12.729 -1.061 -12.212 1.00 88.56 89 LEU A C 1
ATOM 691 O O . LEU A 1 89 ? 13.546 -0.624 -11.399 1.00 88.56 89 LEU A O 1
ATOM 695 N N . VAL A 1 90 ? 12.693 -0.660 -13.483 1.00 90.12 90 VAL A N 1
ATOM 696 C CA . VAL A 1 90 ? 13.634 0.293 -14.079 1.00 90.12 90 VAL A CA 1
ATOM 697 C C . VAL A 1 90 ? 12.889 1.339 -14.918 1.00 90.12 90 VAL A C 1
ATOM 699 O O . VAL A 1 90 ? 11.823 1.042 -15.461 1.00 90.12 90 VAL A O 1
ATOM 702 N N . PRO A 1 91 ? 13.419 2.568 -15.062 1.00 88.56 91 PRO A N 1
ATOM 703 C CA . PRO A 1 91 ? 12.755 3.620 -15.836 1.00 88.56 91 PRO A CA 1
ATOM 704 C C . PRO A 1 91 ? 12.517 3.254 -17.306 1.00 88.56 91 PRO A C 1
ATOM 706 O O . PRO A 1 91 ? 11.452 3.547 -17.838 1.00 88.56 91 PRO A O 1
ATOM 709 N N . CYS A 1 92 ? 13.461 2.550 -17.939 1.00 89.81 92 CYS A N 1
ATOM 710 C CA . CYS A 1 92 ? 13.430 2.248 -19.374 1.00 89.81 92 CYS A CA 1
ATOM 711 C C . CYS A 1 92 ? 12.309 1.297 -19.824 1.00 89.81 92 CYS A C 1
ATOM 713 O O . CYS A 1 92 ? 12.142 1.100 -21.018 1.00 89.81 92 CYS A O 1
ATOM 715 N N . ILE A 1 93 ? 11.558 0.690 -18.900 1.00 90.19 93 ILE A N 1
ATOM 716 C CA . ILE A 1 93 ? 10.364 -0.123 -19.210 1.00 90.19 93 ILE A CA 1
ATOM 717 C C . ILE A 1 93 ? 9.063 0.559 -18.752 1.00 90.19 93 ILE A C 1
ATOM 719 O O . ILE A 1 93 ? 7.987 -0.028 -18.839 1.00 90.19 93 ILE A O 1
ATOM 723 N N . ARG A 1 94 ? 9.160 1.770 -18.183 1.00 86.31 94 ARG A N 1
ATOM 724 C CA . ARG A 1 94 ? 8.004 2.617 -17.844 1.00 86.31 94 ARG A CA 1
ATOM 725 C C . ARG A 1 94 ? 7.577 3.469 -19.031 1.00 86.31 94 ARG A C 1
ATOM 727 O O . ARG A 1 94 ? 6.394 3.740 -19.177 1.00 86.31 94 ARG A O 1
ATOM 734 N N . SER A 1 95 ? 8.553 3.921 -19.810 1.00 85.69 95 SER A N 1
ATOM 735 C CA . SER A 1 95 ? 8.389 4.668 -21.053 1.00 85.69 95 SER A CA 1
ATOM 736 C C . SER A 1 95 ? 9.710 4.623 -21.811 1.00 85.69 95 SER A C 1
ATOM 738 O O . SER A 1 95 ? 10.777 4.712 -21.191 1.00 85.69 95 SER A O 1
ATOM 740 N N . ASP A 1 96 ? 9.634 4.559 -23.136 1.00 82.00 96 ASP A N 1
ATOM 741 C CA . ASP A 1 96 ? 10.801 4.641 -24.017 1.00 82.00 96 ASP A CA 1
ATOM 742 C C . ASP A 1 96 ? 11.550 5.969 -23.844 1.00 82.00 96 ASP A C 1
ATOM 744 O O . ASP A 1 96 ? 12.773 6.019 -23.941 1.00 82.00 96 ASP A O 1
ATOM 748 N N . SER A 1 97 ? 10.842 7.033 -23.450 1.00 87.56 97 SER A N 1
ATOM 749 C CA . SER A 1 97 ? 11.419 8.359 -23.194 1.00 87.56 97 SER A CA 1
ATOM 750 C C . SER A 1 97 ? 12.421 8.405 -22.033 1.00 87.56 97 SER A C 1
ATOM 752 O O . SER A 1 97 ? 13.115 9.404 -21.868 1.00 87.56 97 SER A O 1
ATOM 754 N N . TYR A 1 98 ? 12.485 7.372 -21.187 1.00 87.31 98 TYR A N 1
ATOM 755 C CA . TYR A 1 98 ? 13.423 7.321 -20.061 1.00 87.31 98 TYR A CA 1
ATOM 756 C C . TYR A 1 98 ? 14.797 6.751 -20.431 1.00 87.31 98 TYR A C 1
ATOM 758 O O . TYR A 1 98 ? 15.677 6.713 -19.568 1.00 87.31 98 TYR A O 1
ATOM 766 N N . CYS A 1 99 ? 14.992 6.246 -21.655 1.00 89.94 99 CYS A N 1
ATOM 767 C CA . CYS A 1 99 ? 16.251 5.625 -22.047 1.00 89.94 99 CYS A CA 1
ATOM 768 C C . CYS A 1 99 ? 16.506 5.723 -23.549 1.00 89.94 99 CYS A C 1
ATOM 770 O O . CYS A 1 99 ? 15.764 5.174 -24.353 1.00 89.94 99 CYS A O 1
ATOM 772 N N . GLU A 1 100 ? 17.647 6.301 -23.913 1.00 91.38 100 GLU A N 1
ATOM 773 C CA . GLU A 1 100 ? 18.106 6.413 -25.305 1.00 91.38 100 GLU A CA 1
ATOM 774 C C . GLU A 1 100 ? 18.314 5.056 -25.994 1.00 91.38 100 GLU A C 1
ATOM 776 O O . GLU A 1 100 ? 18.315 4.970 -27.215 1.00 91.38 100 GLU A O 1
ATOM 781 N N . ARG A 1 101 ? 18.485 3.978 -25.216 1.00 88.62 101 ARG A N 1
ATOM 782 C CA . ARG A 1 101 ? 18.658 2.612 -25.730 1.00 88.62 101 ARG A CA 1
ATOM 783 C C . ARG A 1 101 ? 17.343 1.832 -25.825 1.00 88.62 101 ARG A C 1
ATOM 785 O O . ARG A 1 101 ? 17.391 0.614 -26.014 1.00 88.62 101 ARG A O 1
ATOM 792 N N . SER A 1 102 ? 16.189 2.476 -25.621 1.00 87.25 102 SER A N 1
ATOM 793 C CA . SER A 1 102 ? 14.904 1.776 -25.703 1.00 87.25 102 SER A CA 1
ATOM 794 C C . SER A 1 102 ? 14.691 1.187 -27.097 1.00 87.25 102 SER A C 1
ATOM 796 O O . SER A 1 102 ? 15.045 1.808 -28.095 1.00 87.25 102 SER A O 1
ATOM 798 N N . GLY A 1 103 ? 14.186 -0.045 -27.171 1.00 84.75 103 GLY A N 1
ATOM 799 C CA . GLY A 1 103 ? 14.005 -0.770 -28.433 1.00 84.75 103 GLY A CA 1
ATOM 800 C C . GLY A 1 103 ? 15.290 -1.361 -29.033 1.00 84.75 103 GLY A C 1
ATOM 801 O O . GLY A 1 103 ? 15.207 -2.186 -29.936 1.00 84.75 103 GLY A O 1
ATOM 802 N N . ALA A 1 104 ? 16.469 -1.013 -28.505 1.00 91.75 104 ALA A N 1
ATOM 803 C CA . ALA A 1 104 ? 17.771 -1.507 -28.971 1.00 91.75 104 ALA A CA 1
ATOM 804 C C . ALA A 1 104 ? 18.602 -2.195 -27.865 1.00 91.75 104 ALA A C 1
ATOM 806 O O . ALA A 1 104 ? 19.767 -2.535 -28.067 1.00 91.75 104 ALA A O 1
ATOM 807 N N . CYS A 1 105 ? 18.032 -2.400 -26.674 1.00 93.31 105 CYS A N 1
ATOM 808 C CA . CYS A 1 105 ? 18.728 -2.947 -25.510 1.00 93.31 105 CYS A CA 1
ATOM 809 C C . CYS A 1 105 ? 18.137 -4.296 -25.087 1.00 93.31 105 CYS A C 1
ATOM 811 O O . CYS A 1 105 ? 17.077 -4.348 -24.464 1.00 93.31 105 CYS A O 1
ATOM 813 N N . ALA A 1 106 ? 18.868 -5.391 -25.322 1.00 94.69 106 ALA A N 1
ATOM 814 C CA . ALA A 1 106 ? 18.432 -6.737 -24.933 1.00 94.69 106 ALA A CA 1
ATOM 815 C C . ALA A 1 106 ? 18.165 -6.886 -23.419 1.00 94.69 106 ALA A C 1
ATOM 817 O O . ALA A 1 106 ? 17.354 -7.717 -23.013 1.00 94.69 106 ALA A O 1
ATOM 818 N N . ALA A 1 107 ? 18.776 -6.049 -22.569 1.00 93.75 107 ALA A N 1
ATOM 819 C CA . ALA A 1 107 ? 18.509 -6.060 -21.130 1.00 93.75 107 ALA A CA 1
ATOM 820 C C . ALA A 1 107 ? 17.062 -5.655 -20.777 1.00 93.75 107 ALA A C 1
ATOM 822 O O . ALA A 1 107 ? 16.582 -6.023 -19.707 1.00 93.75 107 ALA A O 1
ATOM 823 N N . GLN A 1 108 ? 16.329 -4.955 -21.658 1.00 92.62 108 GLN A N 1
ATOM 824 C CA . GLN A 1 108 ? 14.905 -4.669 -21.429 1.00 92.62 108 GLN A CA 1
ATOM 825 C C . GLN A 1 108 ? 14.078 -5.948 -21.268 1.00 92.62 108 GLN A C 1
ATOM 827 O O . GLN A 1 108 ? 13.149 -5.951 -20.463 1.00 92.62 108 GLN A O 1
ATOM 832 N N . LEU A 1 109 ? 14.463 -7.041 -21.938 1.00 92.94 109 LEU A N 1
ATOM 833 C CA . LEU A 1 109 ? 13.781 -8.329 -21.833 1.00 92.94 109 LEU A CA 1
ATOM 834 C C . LEU A 1 109 ? 13.740 -8.838 -20.386 1.00 92.94 109 LEU A C 1
ATOM 836 O O . LEU A 1 109 ? 12.673 -9.187 -19.883 1.00 92.94 109 LEU A O 1
ATOM 840 N N . ILE A 1 110 ? 14.885 -8.868 -19.693 1.00 94.81 110 ILE A N 1
ATOM 841 C CA . ILE A 1 110 ? 14.925 -9.364 -18.310 1.00 94.81 110 ILE A CA 1
ATOM 842 C C . ILE A 1 110 ? 14.188 -8.416 -17.354 1.00 94.81 110 ILE A C 1
ATOM 844 O O . ILE A 1 110 ? 13.519 -8.871 -16.428 1.00 94.81 110 ILE A O 1
ATOM 848 N N . TRP A 1 111 ? 14.226 -7.103 -17.603 1.00 93.06 111 TRP A N 1
ATOM 849 C CA . TRP A 1 111 ? 13.507 -6.124 -16.783 1.00 93.06 111 TRP A CA 1
ATOM 850 C C . TRP A 1 111 ? 11.988 -6.193 -16.938 1.00 93.06 111 TRP A C 1
ATOM 852 O O . TRP A 1 111 ? 11.273 -6.043 -15.942 1.00 93.06 111 TRP A O 1
ATOM 862 N N . GLN A 1 112 ? 11.498 -6.433 -18.156 1.00 93.19 112 GLN A N 1
ATOM 863 C CA . GLN A 1 112 ? 10.083 -6.682 -18.428 1.00 93.19 112 GLN A CA 1
ATOM 864 C C . GLN A 1 112 ? 9.617 -7.944 -17.702 1.00 93.19 112 GLN A C 1
ATOM 866 O O . GLN A 1 112 ? 8.721 -7.840 -16.866 1.00 93.19 112 GLN A O 1
ATOM 871 N N . ARG A 1 113 ? 10.315 -9.073 -17.897 1.00 95.56 113 ARG A N 1
ATOM 872 C CA . ARG A 1 113 ? 10.002 -10.351 -17.235 1.00 95.56 113 ARG A CA 1
ATOM 873 C C . ARG A 1 113 ? 9.955 -10.223 -15.715 1.00 95.56 113 ARG A C 1
ATOM 875 O O . ARG A 1 113 ? 8.965 -10.584 -15.097 1.00 95.56 113 ARG A O 1
ATOM 882 N N . LEU A 1 114 ? 10.986 -9.642 -15.097 1.00 95.06 114 LEU A N 1
ATOM 883 C CA . LEU A 1 114 ? 11.011 -9.475 -13.640 1.00 95.06 114 LEU A CA 1
ATOM 884 C C . LEU A 1 114 ? 9.880 -8.568 -13.127 1.00 95.06 114 LEU A C 1
ATOM 886 O O . LEU A 1 114 ? 9.359 -8.790 -12.036 1.00 95.06 114 LEU A O 1
ATOM 890 N N . SER A 1 115 ? 9.496 -7.542 -13.893 1.00 94.50 115 SER A N 1
ATOM 891 C CA . SER A 1 115 ? 8.384 -6.664 -13.511 1.00 94.50 115 SER A CA 1
ATOM 892 C C . SER A 1 115 ? 7.028 -7.349 -13.680 1.00 94.50 115 SER A C 1
ATOM 894 O O . SER A 1 115 ? 6.129 -7.105 -12.880 1.00 94.50 115 SER A O 1
ATOM 896 N N . GLU A 1 116 ? 6.865 -8.190 -14.701 1.00 95.75 116 GLU A N 1
ATOM 897 C CA . GLU A 1 116 ? 5.669 -9.014 -14.913 1.00 95.75 116 GLU A CA 1
ATOM 898 C C . GLU A 1 116 ? 5.498 -10.027 -13.784 1.00 95.75 116 GLU A C 1
ATOM 900 O O . GLU A 1 116 ? 4.443 -10.041 -13.155 1.00 95.75 116 GLU A O 1
ATOM 905 N N . GLU A 1 117 ? 6.553 -10.767 -13.441 1.00 96.81 117 GLU A N 1
ATOM 906 C CA . GLU A 1 117 ? 6.552 -11.707 -12.314 1.00 96.81 117 GLU A CA 1
ATOM 907 C C . GLU A 1 117 ? 6.214 -11.011 -10.991 1.00 96.81 117 GLU A C 1
ATOM 909 O O . GLU A 1 117 ? 5.321 -11.440 -10.261 1.00 96.81 117 GLU A O 1
ATOM 914 N N . LEU A 1 118 ? 6.847 -9.866 -10.703 1.00 95.00 118 LEU A N 1
ATOM 915 C CA . LEU A 1 118 ? 6.507 -9.076 -9.518 1.00 95.00 118 LEU A CA 1
ATOM 916 C C . LEU A 1 118 ? 5.033 -8.646 -9.529 1.00 95.00 118 LEU A C 1
ATOM 918 O O . LEU A 1 118 ? 4.366 -8.704 -8.499 1.00 95.00 118 LEU A O 1
ATOM 922 N N . THR A 1 119 ? 4.515 -8.222 -10.684 1.00 96.12 119 THR A N 1
ATOM 923 C CA . THR A 1 119 ? 3.108 -7.821 -10.825 1.00 96.12 119 THR A CA 1
ATOM 924 C C . THR A 1 119 ? 2.171 -8.990 -10.536 1.00 96.12 119 THR A C 1
ATOM 926 O O . THR A 1 119 ? 1.172 -8.799 -9.846 1.00 96.12 119 THR A O 1
ATOM 929 N N . GLN A 1 120 ? 2.489 -10.190 -11.029 1.00 98.06 120 GLN A N 1
ATOM 930 C CA . GLN A 1 120 ? 1.691 -11.393 -10.788 1.00 98.06 120 GLN A CA 1
ATOM 931 C C . GLN A 1 120 ? 1.700 -11.793 -9.315 1.00 98.06 120 GLN A C 1
ATOM 933 O O . GLN A 1 120 ? 0.638 -12.029 -8.749 1.00 98.06 120 GLN A O 1
ATOM 938 N N . ILE A 1 121 ? 2.867 -11.775 -8.665 1.00 97.44 121 ILE A N 1
ATOM 939 C CA . ILE A 1 121 ? 2.973 -12.042 -7.224 1.00 97.44 121 ILE A CA 1
ATOM 940 C C . ILE A 1 121 ? 2.086 -11.064 -6.440 1.00 97.44 121 ILE A C 1
ATOM 942 O O . ILE A 1 121 ? 1.252 -11.483 -5.645 1.00 97.44 121 ILE A O 1
ATOM 946 N N . LEU A 1 122 ? 2.200 -9.759 -6.707 1.00 96.75 122 LEU A N 1
ATOM 947 C CA . LEU A 1 122 ? 1.400 -8.744 -6.012 1.00 96.75 122 LEU A CA 1
ATOM 948 C C . LEU A 1 122 ? -0.105 -8.878 -6.287 1.00 96.75 122 LEU A C 1
ATOM 950 O O . LEU A 1 122 ? -0.915 -8.586 -5.410 1.00 96.75 122 LEU A O 1
ATOM 954 N N . ARG A 1 123 ? -0.490 -9.297 -7.494 1.00 98.00 123 ARG A N 1
ATOM 955 C CA . ARG A 1 123 ? -1.893 -9.509 -7.872 1.00 98.00 123 ARG A CA 1
ATOM 956 C C . ARG A 1 123 ? -2.491 -10.745 -7.201 1.00 98.00 123 ARG A C 1
ATOM 958 O O . ARG A 1 123 ? -3.668 -10.722 -6.860 1.00 98.00 123 ARG A O 1
ATOM 965 N N . ASN A 1 124 ? -1.696 -11.796 -7.028 1.00 98.25 124 ASN A N 1
ATOM 966 C CA . ASN A 1 124 ? -2.172 -13.087 -6.536 1.00 98.25 124 ASN A CA 1
ATOM 967 C C . ASN A 1 124 ? -2.106 -13.212 -5.009 1.00 98.25 124 ASN A C 1
ATOM 969 O O . ASN A 1 124 ? -2.770 -14.080 -4.456 1.00 98.25 124 ASN A O 1
ATOM 973 N N . THR A 1 125 ? -1.363 -12.341 -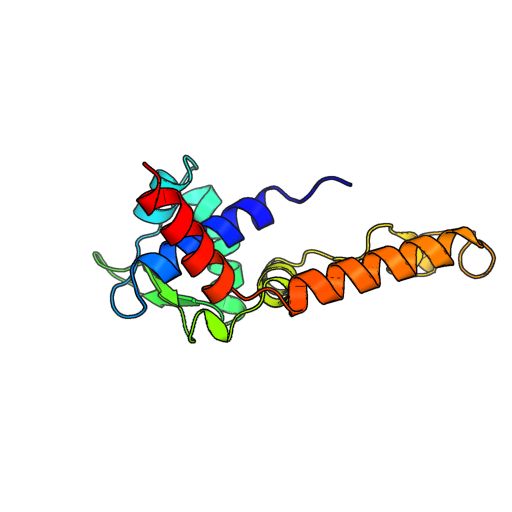4.321 1.00 98.31 125 THR A N 1
ATOM 974 C CA . THR A 1 125 ? -1.353 -12.281 -2.854 1.00 98.31 125 THR A CA 1
ATOM 975 C C . THR A 1 125 ? -2.462 -11.366 -2.335 1.00 98.31 125 THR A C 1
ATOM 977 O O . THR A 1 125 ? -2.429 -10.147 -2.554 1.00 98.31 125 THR A O 1
A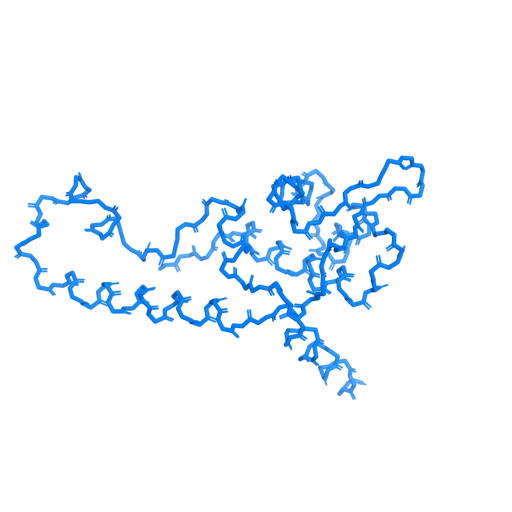TOM 980 N N . SER A 1 126 ? -3.421 -11.938 -1.603 1.00 98.19 126 SER A N 1
ATOM 981 C CA . SER A 1 126 ? -4.502 -11.190 -0.947 1.00 98.19 126 SER A CA 1
ATOM 982 C C . SER A 1 126 ? -4.112 -10.705 0.454 1.00 98.19 126 SER A C 1
ATOM 984 O O . SER A 1 126 ? -3.222 -11.249 1.112 1.00 98.19 126 SER A O 1
ATOM 986 N N . ILE A 1 127 ? -4.803 -9.682 0.961 1.00 97.19 127 ILE A N 1
ATOM 987 C CA . ILE A 1 127 ? -4.657 -9.259 2.361 1.00 97.19 127 ILE A CA 1
ATOM 988 C C . ILE A 1 127 ? -5.109 -10.376 3.310 1.00 97.19 127 ILE A C 1
ATOM 990 O O . ILE A 1 127 ? -4.509 -10.550 4.370 1.00 97.19 127 ILE A O 1
ATOM 994 N N . GLY A 1 128 ? -6.126 -11.152 2.932 1.00 97.00 128 GLY A N 1
ATOM 995 C CA . GLY A 1 128 ? -6.610 -12.297 3.704 1.00 97.00 128 GLY A CA 1
ATOM 996 C C . GLY A 1 128 ? -5.541 -13.371 3.906 1.00 97.00 128 GLY A C 1
ATOM 997 O O . GLY A 1 128 ? -5.320 -13.810 5.038 1.00 97.00 128 GLY A O 1
ATOM 998 N N . GLU A 1 129 ? -4.786 -13.696 2.853 1.00 97.75 129 GLU A N 1
ATOM 999 C CA . GLU A 1 129 ? -3.625 -14.592 2.928 1.00 97.75 129 GLU A CA 1
ATOM 1000 C C . GLU A 1 129 ? -2.589 -14.073 3.938 1.00 97.75 129 GLU A C 1
ATOM 1002 O O . GLU A 1 129 ? -2.134 -14.805 4.821 1.00 97.75 129 GLU A O 1
ATOM 1007 N N . MET A 1 130 ? -2.268 -12.777 3.876 1.00 96.69 130 MET A N 1
ATOM 1008 C CA . MET A 1 130 ? -1.315 -12.160 4.802 1.00 96.69 130 MET A CA 1
ATOM 1009 C C . MET A 1 130 ? -1.807 -12.164 6.255 1.00 96.69 130 MET A C 1
ATOM 1011 O O . MET A 1 130 ? -1.013 -12.364 7.177 1.00 96.69 130 MET A O 1
ATOM 1015 N N . VAL A 1 131 ? -3.108 -11.962 6.478 1.00 95.44 131 VAL A N 1
ATOM 1016 C CA . VAL A 1 131 ? -3.737 -12.046 7.805 1.00 95.44 131 VAL A CA 1
ATOM 1017 C C . VAL A 1 131 ? -3.652 -13.467 8.354 1.00 95.44 131 VAL A C 1
ATOM 1019 O O . VAL A 1 131 ? -3.269 -13.652 9.511 1.00 95.44 131 VAL A O 1
ATOM 1022 N N . ALA A 1 132 ? -3.967 -14.475 7.538 1.00 95.50 132 ALA A N 1
ATOM 1023 C CA . ALA A 1 132 ? -3.840 -15.877 7.925 1.00 95.50 132 ALA A CA 1
ATOM 1024 C C . ALA A 1 132 ? -2.389 -16.214 8.309 1.00 95.50 132 ALA A C 1
ATOM 1026 O O . ALA A 1 132 ? -2.141 -16.798 9.370 1.00 95.50 132 ALA A O 1
ATOM 1027 N N . TYR A 1 133 ? -1.423 -15.752 7.510 1.00 95.75 133 TYR A N 1
ATOM 1028 C CA . TYR A 1 133 ? -0.005 -15.909 7.813 1.00 95.75 133 TYR A CA 1
ATOM 1029 C C . TYR A 1 133 ? 0.387 -15.219 9.130 1.00 95.75 133 TYR A C 1
ATOM 1031 O O . TYR A 1 133 ? 1.024 -15.844 9.981 1.00 95.75 133 TYR A O 1
ATOM 1039 N N . GLN A 1 134 ? -0.050 -13.979 9.371 1.00 93.44 134 GLN A N 1
ATOM 1040 C CA . GLN A 1 134 ? 0.245 -13.258 10.615 1.00 93.44 134 GLN A CA 1
ATOM 1041 C C . GLN A 1 134 ? -0.332 -13.955 11.857 1.00 93.44 134 GLN A C 1
ATOM 1043 O O . GLN A 1 134 ? 0.360 -14.078 12.873 1.00 93.44 134 GLN A O 1
ATOM 1048 N N . ARG A 1 135 ? -1.559 -14.479 11.773 1.00 92.38 135 ARG A N 1
ATOM 1049 C CA . ARG A 1 135 ? -2.163 -15.281 12.850 1.00 92.38 135 ARG A CA 1
ATOM 1050 C C . ARG A 1 135 ? -1.337 -16.535 13.145 1.00 92.38 135 ARG A C 1
ATOM 1052 O O . ARG A 1 135 ? -1.092 -16.835 14.313 1.00 92.38 135 ARG A O 1
ATOM 1059 N N . SER A 1 136 ? -0.829 -17.206 12.107 1.00 94.62 136 SER A N 1
ATOM 1060 C CA . SER A 1 136 ? 0.032 -18.388 12.261 1.00 94.62 136 SER A CA 1
ATOM 1061 C C . SER A 1 136 ? 1.353 -18.082 12.980 1.00 94.62 136 SER A C 1
ATOM 1063 O O . SER A 1 136 ? 1.848 -18.917 13.732 1.00 94.62 136 SER A O 1
ATOM 1065 N N . LEU A 1 137 ? 1.914 -16.879 12.801 1.00 91.81 137 LEU A N 1
ATOM 1066 C CA . LEU A 1 137 ? 3.134 -16.452 13.492 1.00 91.81 137 LEU A CA 1
ATOM 1067 C C . LEU A 1 137 ? 2.889 -16.154 14.974 1.00 91.81 137 LEU A C 1
ATOM 1069 O O . LEU A 1 137 ? 3.763 -16.409 15.800 1.00 91.81 137 LEU A O 1
ATOM 1073 N N . ARG A 1 138 ? 1.714 -15.612 15.320 1.00 85.38 138 ARG A N 1
ATOM 1074 C CA . ARG A 1 138 ? 1.347 -15.310 16.712 1.00 85.38 138 ARG A CA 1
ATOM 1075 C C . ARG A 1 138 ? 1.060 -16.570 17.522 1.00 85.38 138 ARG A C 1
ATOM 1077 O O . ARG A 1 138 ? 1.465 -16.619 18.671 1.00 85.38 138 ARG A O 1
ATOM 1084 N N . GLY A 1 139 ? 0.441 -17.588 16.921 1.00 74.38 139 GLY A N 1
ATOM 1085 C CA . GLY A 1 139 ? 0.189 -18.877 17.581 1.00 74.38 139 GLY A CA 1
ATOM 1086 C C . GLY A 1 139 ? 1.438 -19.736 17.831 1.00 74.38 139 GLY A C 1
ATOM 1087 O O . GLY A 1 139 ? 1.332 -20.786 18.452 1.00 74.38 139 GLY A O 1
ATOM 1088 N N . ARG A 1 140 ? 2.613 -19.320 17.333 1.00 67.19 140 ARG A N 1
ATOM 1089 C CA . ARG A 1 140 ? 3.916 -19.967 17.586 1.00 67.19 140 ARG A CA 1
ATOM 1090 C C . ARG A 1 140 ? 4.697 -19.336 18.745 1.00 67.19 140 ARG A C 1
ATOM 1092 O O . ARG A 1 140 ? 5.802 -19.791 19.027 1.00 67.19 140 ARG A O 1
ATOM 1099 N N . ARG A 1 141 ? 4.183 -18.252 19.328 1.00 51.62 141 ARG A N 1
ATOM 1100 C CA . ARG A 1 141 ? 4.750 -17.589 20.508 1.00 51.62 141 ARG A CA 1
ATOM 1101 C C . ARG A 1 141 ? 3.986 -18.015 21.746 1.00 51.62 141 ARG A C 1
ATOM 1103 O O . ARG A 1 141 ? 4.654 -18.111 22.793 1.00 51.62 141 ARG A O 1
#

Secondary structure (DSSP, 8-state):
----HHHHHHHHHHHHHHHT-SSSPBPHHHHHHHTTS-HHHHHHHHHHHHHTTSEEEE-STT-EEEESS-GGG-BHHHHHHHTT----SSGGGT-GGG-TTTTT-THHHHHHHHHHHHHHHHHH-BHHHHHHHHHHHHTT-

Foldseek 3Di:
DDDDPLLVLLLVLVLVQLLVPQPFFDALVNSCVVVVHDSVSSVVLVVLCCVLQQWPWDDDPRTHIGGNDHQQPAFQLSSCVSNVHQLQPDPCQVDVVSDPCRPPDPVVVVSVVNSVVSNVNRRNHTSVNVNVVVVVVVVVD